Protein AF-A0A9D3UX89-F1 (afdb_monomer_lite)

Sequence (75 aa):
RKKKRRIKKKNRKRRRKRRRAIRRKRRRKEEMDMPTVIPVCYYGNPANLKTSWSNNNPGRRFFQCKKCGSGFQNP

pLDDT: mean 80.53, std 13.45, range [37.91, 96.44]

Radius of gyration: 20.31 Å; chains: 1; bounding box: 43×24×59 Å

Foldseek 3Di:
DVVVVVVVVVVVVVVVVVVVVVVVVVVVVVVVPPPPPQDADPVRHGWDWDADCDPVHHGDIDTHDPVPRPDPPPD

Secondary structure (DSSP, 8-state):
-HHHHHHHHHHHHHHHHHHHHHHHHHHHHHHHTS-S--PBPTTSPBPEEEE---TTSTT-EEEE-TTTSS-----

Structure (mmCIF, N/CA/C/O backbone):
data_AF-A0A9D3UX89-F1
#
_entry.id   AF-A0A9D3UX89-F1
#
loop_
_atom_site.group_PDB
_atom_site.id
_atom_site.type_symbol
_atom_site.label_atom_id
_atom_site.label_alt_id
_atom_site.label_comp_id
_atom_site.label_asym_id
_atom_site.label_entity_id
_atom_site.label_seq_id
_atom_site.pdbx_PDB_ins_code
_atom_site.Cartn_x
_atom_site.Cartn_y
_atom_site.Cartn_z
_atom_site.occupancy
_atom_site.B_iso_or_equiv
_atom_site.auth_seq_id
_atom_site.auth_comp_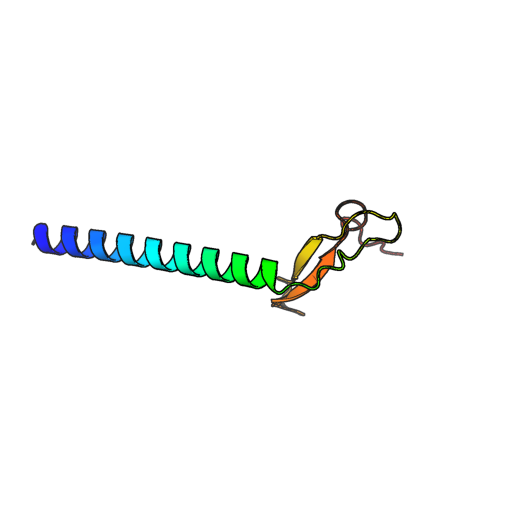id
_atom_site.auth_asym_id
_atom_site.auth_atom_id
_atom_site.pdbx_PDB_model_num
ATOM 1 N N . ARG A 1 1 ? -9.430 6.126 38.588 1.00 68.81 1 ARG A N 1
ATOM 2 C CA . ARG A 1 1 ? -8.333 6.590 37.677 1.00 68.81 1 ARG A CA 1
ATOM 3 C C . ARG A 1 1 ? -7.828 5.539 36.655 1.00 68.81 1 ARG A C 1
ATOM 5 O O . ARG A 1 1 ? -7.682 5.882 35.481 1.00 68.81 1 ARG A O 1
ATOM 12 N N . LYS A 1 2 ? -7.586 4.265 37.023 1.00 82.38 2 LYS A N 1
ATOM 13 C CA . LYS A 1 2 ? -7.021 3.226 36.116 1.00 82.38 2 LYS A CA 1
ATOM 14 C C . LYS A 1 2 ? -7.909 2.867 34.897 1.00 82.38 2 LYS A C 1
ATOM 16 O O . LYS A 1 2 ? -7.393 2.753 33.784 1.00 82.38 2 LYS A O 1
ATOM 21 N N . LYS A 1 3 ? -9.239 2.778 35.067 1.00 85.19 3 LYS A N 1
ATOM 22 C CA . LYS A 1 3 ? -10.216 2.472 33.990 1.00 85.19 3 LYS A CA 1
ATOM 23 C C . LYS A 1 3 ? -10.177 3.500 32.845 1.00 85.19 3 LYS A C 1
ATOM 25 O O . LYS A 1 3 ? -10.002 3.121 31.688 1.00 85.19 3 LYS A O 1
ATOM 30 N N . LYS A 1 4 ? -10.192 4.804 33.167 1.00 85.62 4 LYS A N 1
ATOM 31 C CA . LYS A 1 4 ? -10.055 5.907 32.188 1.00 85.62 4 LYS A CA 1
ATOM 32 C C . LYS A 1 4 ? -8.739 5.816 31.391 1.00 85.62 4 LYS A C 1
ATOM 34 O O . LYS A 1 4 ? -8.744 5.952 30.168 1.00 85.62 4 LYS A O 1
ATOM 39 N N . ARG A 1 5 ? -7.613 5.491 32.050 1.00 86.69 5 ARG A N 1
ATOM 40 C CA . ARG A 1 5 ? -6.311 5.266 31.380 1.00 86.69 5 ARG A CA 1
ATOM 41 C C . ARG A 1 5 ? -6.342 4.068 30.416 1.00 86.69 5 ARG A C 1
ATOM 43 O O . ARG A 1 5 ? -5.821 4.182 29.304 1.00 86.69 5 ARG A O 1
ATOM 50 N N . ARG A 1 6 ? -6.970 2.946 30.798 1.00 88.88 6 ARG A N 1
ATOM 51 C CA . ARG A 1 6 ? -7.152 1.769 29.919 1.00 88.88 6 ARG A CA 1
ATOM 52 C C . ARG A 1 6 ? -7.978 2.113 28.674 1.00 88.88 6 ARG A C 1
ATOM 54 O O . ARG A 1 6 ? -7.552 1.796 27.563 1.00 88.88 6 ARG A O 1
ATOM 61 N N . ILE A 1 7 ? -9.090 2.833 28.838 1.00 91.44 7 ILE A N 1
ATOM 62 C CA . ILE A 1 7 ? -9.948 3.282 27.727 1.00 91.44 7 ILE A CA 1
ATOM 63 C C . ILE A 1 7 ? -9.169 4.201 26.772 1.00 91.44 7 ILE A C 1
ATOM 65 O O . ILE A 1 7 ? -9.137 3.951 25.566 1.00 91.44 7 ILE A O 1
ATOM 69 N N . LYS A 1 8 ? -8.435 5.195 27.297 1.00 92.50 8 LYS A N 1
ATOM 70 C CA . LYS A 1 8 ? -7.595 6.102 26.488 1.00 92.50 8 LYS A CA 1
ATOM 71 C C . LYS A 1 8 ? -6.549 5.337 25.663 1.00 92.50 8 LYS A C 1
ATOM 73 O O . LYS A 1 8 ? -6.389 5.601 24.469 1.00 92.50 8 LYS A O 1
ATOM 78 N N . LYS A 1 9 ? -5.871 4.342 26.257 1.00 94.25 9 LYS A N 1
ATOM 79 C CA . LYS A 1 9 ? -4.917 3.471 25.539 1.00 94.25 9 LYS A CA 1
ATOM 80 C C . LYS A 1 9 ? -5.606 2.641 24.444 1.00 94.25 9 LYS A C 1
ATOM 82 O O . LYS A 1 9 ? -5.080 2.565 23.331 1.00 94.25 9 LYS A O 1
ATOM 87 N N . LYS A 1 10 ? -6.784 2.062 24.718 1.00 94.94 10 LYS A N 1
ATOM 88 C CA . LYS A 1 10 ? -7.574 1.282 23.741 1.00 94.94 10 LYS A CA 1
ATOM 89 C C . LYS A 1 10 ? -7.991 2.148 22.546 1.00 94.94 10 LYS A C 1
ATOM 91 O O . LYS A 1 10 ? -7.770 1.750 21.401 1.00 94.94 10 LYS A O 1
ATOM 96 N N . ASN A 1 11 ? -8.466 3.367 22.797 1.00 95.25 11 ASN A N 1
ATOM 97 C CA . ASN A 1 11 ? -8.849 4.321 21.752 1.00 95.25 11 ASN A CA 1
ATOM 98 C C . ASN A 1 11 ? -7.645 4.763 20.905 1.00 95.25 11 ASN A C 1
ATOM 100 O O . ASN A 1 11 ? -7.725 4.774 19.675 1.00 95.25 11 ASN A O 1
ATOM 104 N N . ARG A 1 12 ? -6.482 5.021 21.527 1.00 94.50 12 ARG A N 1
ATOM 105 C CA . ARG A 1 12 ? -5.238 5.334 20.798 1.00 94.50 12 ARG A CA 1
ATOM 106 C C . ARG A 1 12 ? -4.794 4.174 19.898 1.00 94.50 12 ARG A C 1
ATOM 108 O O . ARG A 1 12 ? -4.412 4.413 18.751 1.00 94.50 12 ARG A O 1
ATOM 115 N N . LYS A 1 13 ? -4.885 2.922 20.373 1.00 96.12 13 LYS A N 1
ATOM 116 C CA . LYS A 1 13 ? -4.601 1.720 19.562 1.00 96.12 13 LYS A CA 1
ATOM 117 C C . LYS A 1 13 ? -5.573 1.592 18.381 1.00 96.12 13 LYS A C 1
ATOM 119 O O . LYS A 1 13 ? -5.114 1.406 17.255 1.00 96.12 13 LYS A O 1
ATOM 124 N N . ARG A 1 14 ? -6.885 1.759 18.602 1.00 95.00 14 ARG A N 1
ATOM 125 C CA . ARG A 1 14 ? -7.907 1.742 17.534 1.00 95.00 14 ARG A CA 1
ATOM 126 C C . ARG A 1 14 ? -7.637 2.810 16.468 1.00 95.00 14 ARG A C 1
ATOM 128 O O . ARG A 1 14 ? -7.578 2.487 15.285 1.00 95.00 14 ARG A O 1
ATOM 135 N N . ARG A 1 15 ? -7.360 4.055 16.876 1.00 95.31 15 ARG A N 1
ATOM 136 C CA . ARG A 1 15 ? -7.035 5.166 15.962 1.00 95.31 15 ARG A CA 1
ATOM 137 C C . ARG A 1 15 ? -5.771 4.890 15.137 1.00 95.31 15 ARG A C 1
ATOM 139 O O . ARG A 1 15 ? -5.759 5.152 13.937 1.00 95.31 15 ARG A O 1
ATOM 146 N N . ARG A 1 16 ? -4.727 4.302 15.742 1.00 95.19 16 ARG A N 1
ATOM 147 C CA . ARG A 1 16 ? -3.516 3.856 15.022 1.00 95.19 16 ARG A CA 1
ATOM 148 C C . ARG A 1 16 ? -3.822 2.757 13.997 1.00 95.19 16 ARG A C 1
ATOM 150 O O . ARG A 1 16 ? -3.362 2.866 12.863 1.00 95.19 16 ARG A O 1
ATOM 157 N N . LYS A 1 17 ? -4.617 1.740 14.360 1.00 96.44 17 LYS A N 1
ATOM 158 C CA . LYS A 1 17 ? -5.040 0.675 13.431 1.00 96.44 17 LYS A CA 1
ATOM 159 C C . LYS A 1 17 ? -5.831 1.242 12.245 1.00 96.44 17 LYS A C 1
ATOM 161 O O . LYS A 1 17 ? -5.484 0.948 11.106 1.00 96.44 17 LYS A O 1
ATOM 166 N N . ARG A 1 18 ? -6.803 2.131 12.497 1.00 95.69 18 ARG A N 1
ATOM 167 C CA . ARG A 1 18 ? -7.596 2.794 11.442 1.00 95.69 18 ARG A CA 1
ATOM 168 C C . ARG A 1 18 ? -6.710 3.587 10.475 1.00 95.69 18 ARG A C 1
ATOM 170 O O . ARG A 1 18 ? -6.839 3.426 9.269 1.00 95.69 18 ARG A O 1
ATOM 177 N N . ARG A 1 19 ? -5.744 4.364 10.985 1.00 95.38 19 ARG A N 1
ATOM 178 C CA . ARG A 1 19 ? -4.771 5.096 10.147 1.00 95.38 19 ARG A CA 1
ATOM 179 C C . ARG A 1 19 ? -3.926 4.167 9.266 1.00 95.38 19 ARG A C 1
ATOM 181 O O . ARG A 1 19 ? -3.720 4.473 8.097 1.00 95.38 19 ARG A O 1
ATOM 188 N N . ARG A 1 20 ? -3.462 3.028 9.799 1.00 95.88 20 ARG A N 1
ATOM 189 C CA . ARG A 1 20 ? -2.720 2.019 9.015 1.00 95.88 20 ARG A CA 1
ATOM 190 C C . ARG A 1 20 ? -3.588 1.398 7.915 1.00 95.88 20 ARG A C 1
ATOM 192 O O . ARG A 1 20 ? -3.114 1.261 6.794 1.00 95.88 20 ARG A O 1
ATOM 199 N N . ALA A 1 21 ? -4.847 1.076 8.214 1.00 95.94 21 ALA A N 1
ATOM 200 C CA . ALA A 1 21 ? -5.788 0.543 7.228 1.00 95.94 21 ALA A CA 1
ATOM 201 C C . ALA A 1 21 ? -6.075 1.550 6.100 1.00 95.94 21 ALA A C 1
ATOM 203 O O . ALA A 1 21 ? -6.035 1.176 4.934 1.00 95.94 21 ALA A O 1
ATOM 204 N N . ILE A 1 22 ? -6.275 2.832 6.434 1.00 95.69 22 ILE A N 1
ATOM 205 C CA . ILE A 1 22 ? -6.462 3.904 5.441 1.00 95.69 22 ILE A CA 1
ATOM 206 C C . ILE A 1 22 ? -5.236 4.023 4.527 1.00 95.69 22 ILE A C 1
ATOM 208 O O . ILE A 1 22 ? -5.397 4.061 3.313 1.00 95.69 22 ILE A O 1
ATOM 212 N N . ARG A 1 23 ? -4.012 4.017 5.081 1.00 92.69 23 ARG A N 1
ATOM 213 C CA . ARG A 1 23 ? -2.776 4.036 4.274 1.00 92.69 23 ARG A CA 1
ATOM 214 C C . ARG A 1 23 ? -2.679 2.837 3.325 1.00 92.69 23 ARG A C 1
ATOM 216 O O . ARG A 1 23 ? -2.331 3.021 2.168 1.00 92.69 23 ARG A O 1
ATOM 223 N N . ARG A 1 24 ? -3.026 1.627 3.787 1.00 92.00 24 ARG A N 1
ATOM 224 C CA . ARG A 1 24 ? -3.055 0.421 2.934 1.00 92.00 24 ARG A CA 1
ATOM 225 C C . ARG A 1 24 ? -4.087 0.531 1.809 1.00 92.00 24 ARG A C 1
ATOM 227 O O . ARG A 1 24 ? -3.762 0.193 0.680 1.00 92.00 24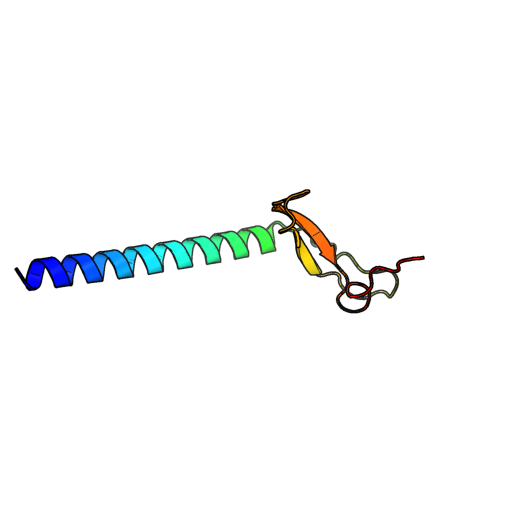 ARG A O 1
ATOM 234 N N . LYS A 1 25 ? -5.297 1.027 2.103 1.00 90.38 25 LYS A N 1
ATOM 235 C CA . LYS A 1 25 ? -6.337 1.259 1.086 1.00 90.38 25 LYS A CA 1
ATOM 236 C C . LYS A 1 25 ? -5.892 2.283 0.038 1.00 90.38 25 LYS A C 1
ATOM 238 O O . LYS A 1 25 ? -6.073 2.030 -1.142 1.00 90.38 25 LYS A O 1
ATOM 243 N N . ARG A 1 26 ? -5.272 3.395 0.459 1.00 85.88 26 ARG A N 1
ATOM 244 C CA . ARG A 1 26 ? -4.712 4.399 -0.465 1.00 85.88 26 ARG A CA 1
ATOM 245 C C . ARG A 1 26 ? -3.633 3.806 -1.368 1.00 85.88 26 ARG A C 1
ATOM 247 O O . ARG A 1 26 ? -3.732 3.963 -2.572 1.00 85.88 26 ARG A O 1
ATOM 254 N N . ARG A 1 27 ? -2.694 3.035 -0.805 1.00 80.88 27 ARG A N 1
ATOM 255 C CA . ARG A 1 27 ? -1.644 2.356 -1.582 1.00 80.88 27 ARG A CA 1
ATOM 256 C C . ARG A 1 27 ? -2.214 1.411 -2.645 1.00 80.88 27 ARG A C 1
ATOM 258 O O . ARG A 1 27 ? -1.742 1.435 -3.766 1.00 80.88 27 ARG A O 1
ATOM 265 N N . ARG A 1 28 ? -3.245 0.623 -2.306 1.00 79.62 28 ARG A N 1
ATOM 266 C CA . ARG A 1 28 ? -3.939 -0.240 -3.281 1.00 79.62 28 ARG A CA 1
ATOM 267 C C . ARG A 1 28 ? -4.669 0.561 -4.359 1.00 79.62 28 ARG A C 1
ATOM 269 O O . ARG A 1 28 ? -4.697 0.140 -5.500 1.00 79.62 28 ARG A O 1
ATOM 276 N N . LYS A 1 29 ? -5.267 1.704 -4.009 1.00 78.50 29 LYS A N 1
ATOM 277 C CA . LYS A 1 29 ? -5.904 2.577 -5.004 1.00 78.50 29 LYS A CA 1
ATOM 278 C C . LYS A 1 29 ? -4.867 3.164 -5.970 1.00 78.50 29 LYS A C 1
ATOM 280 O O . LYS A 1 29 ? -5.094 3.125 -7.165 1.00 78.50 29 LYS A O 1
ATOM 285 N N . GLU A 1 30 ? -3.729 3.632 -5.459 1.00 74.06 30 GLU A N 1
ATOM 286 C CA . GLU A 1 30 ? -2.604 4.116 -6.279 1.00 74.06 30 GLU A CA 1
ATOM 287 C C . GLU A 1 30 ? -1.976 3.020 -7.157 1.00 74.06 30 GLU A C 1
ATOM 289 O O . GLU A 1 30 ? -1.411 3.331 -8.195 1.00 74.06 30 GLU A O 1
ATOM 294 N N . GLU A 1 31 ? -2.044 1.755 -6.737 1.00 71.62 31 GLU A N 1
ATOM 295 C CA . GLU A 1 31 ? -1.594 0.598 -7.522 1.00 71.62 31 GLU A CA 1
ATOM 296 C C . GLU A 1 31 ? -2.524 0.315 -8.708 1.00 71.62 31 GLU A C 1
ATOM 298 O O . GLU A 1 31 ? -2.040 0.059 -9.803 1.00 71.62 31 GLU A O 1
ATOM 303 N N . MET A 1 32 ? -3.842 0.425 -8.512 1.00 70.50 32 MET A N 1
ATOM 304 C CA . MET A 1 32 ? -4.834 0.213 -9.579 1.00 70.50 32 MET A CA 1
ATOM 305 C C . MET A 1 32 ? -4.923 1.388 -10.567 1.00 70.50 32 MET A C 1
ATOM 307 O O . MET A 1 32 ? -5.343 1.191 -11.698 1.00 70.50 32 MET A O 1
ATOM 311 N N . ASP A 1 33 ? -4.560 2.598 -10.135 1.00 67.25 33 ASP A N 1
ATOM 312 C CA . ASP A 1 33 ? -4.603 3.837 -10.933 1.00 67.25 33 ASP A CA 1
ATOM 313 C C . ASP A 1 33 ? -3.258 4.143 -11.631 1.00 67.25 33 ASP A C 1
ATOM 315 O O . ASP A 1 33 ? -3.100 5.160 -12.302 1.00 67.25 33 ASP A O 1
ATOM 319 N N . MET A 1 34 ? -2.242 3.285 -11.455 1.00 66.94 34 MET A N 1
ATOM 320 C CA . MET A 1 34 ? -0.994 3.394 -12.212 1.00 66.94 34 MET A CA 1
ATOM 321 C C . MET A 1 34 ? -1.239 2.898 -13.649 1.00 66.94 34 MET A C 1
ATOM 323 O O . MET A 1 34 ? -1.778 1.801 -13.807 1.00 66.94 34 MET A O 1
ATOM 327 N N . PRO A 1 35 ? -0.808 3.634 -14.696 1.00 58.19 35 PRO A N 1
ATOM 328 C CA . PRO A 1 35 ? -0.889 3.143 -16.066 1.00 58.19 35 PRO A CA 1
ATOM 329 C C . PRO A 1 35 ? -0.217 1.772 -16.166 1.00 58.19 35 PRO A C 1
ATOM 331 O O . PRO A 1 35 ? 0.916 1.582 -15.727 1.00 58.19 35 PRO A O 1
ATOM 334 N N . THR A 1 36 ? -0.942 0.816 -16.745 1.00 61.91 36 THR A N 1
ATOM 335 C CA . THR A 1 36 ? -0.586 -0.611 -16.842 1.00 61.91 36 THR A CA 1
ATOM 336 C C . THR A 1 36 ? 0.684 -0.860 -17.669 1.00 61.91 36 THR A C 1
ATOM 338 O O . THR A 1 36 ? 1.210 -1.971 -17.688 1.00 61.91 36 THR A O 1
ATOM 341 N N . VAL A 1 37 ? 1.207 0.179 -18.327 1.00 71.69 37 VAL A N 1
ATOM 342 C CA . VAL A 1 37 ? 2.513 0.174 -18.986 1.00 71.69 37 VAL A CA 1
ATOM 343 C C . VAL A 1 37 ? 3.591 0.183 -17.907 1.00 71.69 37 VAL A C 1
ATOM 345 O O . VAL A 1 37 ? 3.938 1.226 -17.357 1.00 71.69 37 VAL A O 1
ATOM 348 N N . ILE A 1 38 ? 4.109 -1.002 -17.585 1.00 72.06 38 ILE A N 1
ATOM 349 C CA . ILE A 1 38 ? 5.264 -1.161 -16.702 1.00 72.06 38 ILE A CA 1
ATOM 350 C C . ILE A 1 38 ? 6.462 -0.514 -17.407 1.00 72.06 38 ILE A C 1
ATOM 352 O O . ILE A 1 38 ? 6.907 -1.036 -18.431 1.00 72.06 38 ILE A O 1
ATOM 356 N N . PRO A 1 39 ? 7.010 0.602 -16.900 1.00 76.94 39 PRO A N 1
ATOM 357 C CA . PRO A 1 39 ? 8.178 1.201 -17.518 1.00 76.94 39 PRO A CA 1
ATOM 358 C C . PRO A 1 39 ? 9.349 0.236 -17.375 1.00 76.94 39 PRO A C 1
ATOM 360 O O . PRO A 1 39 ? 9.658 -0.228 -16.275 1.00 76.94 39 PRO A O 1
ATOM 363 N N . VAL A 1 40 ? 9.993 -0.075 -18.491 1.00 80.62 40 VAL A N 1
ATOM 364 C CA . VAL A 1 40 ? 11.190 -0.913 -18.542 1.00 80.62 40 VAL A CA 1
ATOM 365 C C . VAL A 1 40 ? 12.435 -0.037 -18.616 1.00 80.62 40 VAL A C 1
ATOM 367 O O . VAL A 1 40 ? 12.403 1.080 -19.129 1.00 80.62 40 VAL A O 1
ATOM 370 N N . CYS A 1 41 ? 13.542 -0.512 -18.054 1.00 78.88 41 CYS A N 1
ATOM 371 C CA . CYS A 1 41 ? 14.836 0.129 -18.240 1.00 78.88 41 CYS A CA 1
ATOM 372 C C . CYS A 1 41 ? 15.417 -0.203 -19.620 1.00 78.88 41 CYS A C 1
ATOM 374 O O . CYS A 1 41 ? 14.923 -1.089 -20.312 1.00 78.88 41 CYS A O 1
ATOM 376 N N . TYR A 1 42 ? 16.531 0.444 -19.963 1.00 78.69 42 TYR A N 1
ATOM 377 C CA . TYR A 1 42 ? 17.297 0.175 -21.184 1.00 78.69 42 TYR A CA 1
ATOM 378 C C . TYR A 1 42 ? 17.604 -1.320 -21.419 1.00 78.69 42 TYR A C 1
ATOM 380 O O . TYR A 1 42 ? 17.597 -1.791 -22.546 1.00 78.69 42 TYR A O 1
ATOM 388 N N . TYR A 1 43 ? 17.790 -2.096 -20.348 1.00 81.56 43 TYR A N 1
ATOM 389 C CA . TYR A 1 43 ? 18.057 -3.539 -20.396 1.00 81.56 43 TYR A CA 1
ATOM 390 C C . TYR A 1 43 ? 16.786 -4.409 -20.333 1.00 81.56 43 TYR A C 1
ATOM 392 O O . TYR A 1 43 ? 16.860 -5.569 -19.935 1.00 81.56 43 TYR A O 1
ATOM 400 N N . GLY A 1 44 ? 15.601 -3.841 -20.577 1.00 79.88 44 GLY A N 1
ATOM 401 C CA . GLY A 1 44 ? 14.322 -4.562 -20.550 1.00 79.88 44 GLY A CA 1
ATOM 402 C C . GLY A 1 44 ? 13.828 -4.986 -19.159 1.00 79.88 44 GLY A C 1
ATOM 403 O O . GLY A 1 44 ? 12.850 -5.719 -19.051 1.00 79.88 44 GLY A O 1
ATOM 404 N N . ASN A 1 45 ? 14.465 -4.541 -18.068 1.00 82.50 45 ASN A N 1
ATOM 405 C CA . ASN A 1 45 ? 14.027 -4.899 -16.713 1.00 82.50 45 ASN A CA 1
ATOM 406 C C . ASN A 1 45 ? 12.926 -3.943 -16.222 1.00 82.50 45 ASN A C 1
ATOM 408 O O . ASN A 1 45 ? 13.059 -2.733 -16.414 1.00 82.50 45 ASN A O 1
ATOM 412 N N . PRO A 1 46 ? 11.897 -4.426 -15.502 1.00 81.44 46 PRO A N 1
ATOM 413 C CA . PRO A 1 46 ? 10.847 -3.569 -14.962 1.00 81.44 46 PRO A CA 1
ATOM 414 C C . PRO A 1 46 ? 11.410 -2.565 -13.947 1.00 81.44 46 PRO A C 1
ATOM 416 O O . PRO A 1 46 ? 12.119 -2.916 -12.992 1.00 81.44 46 PRO A O 1
ATOM 419 N N . ALA A 1 47 ? 11.087 -1.292 -14.148 1.00 82.81 47 ALA A N 1
ATOM 420 C CA . ALA A 1 47 ? 11.504 -0.207 -13.284 1.00 82.81 47 ALA A CA 1
ATOM 421 C C . ALA A 1 47 ? 10.568 -0.080 -12.074 1.00 82.81 47 ALA A C 1
ATOM 423 O O . ALA A 1 47 ? 9.356 -0.264 -12.151 1.0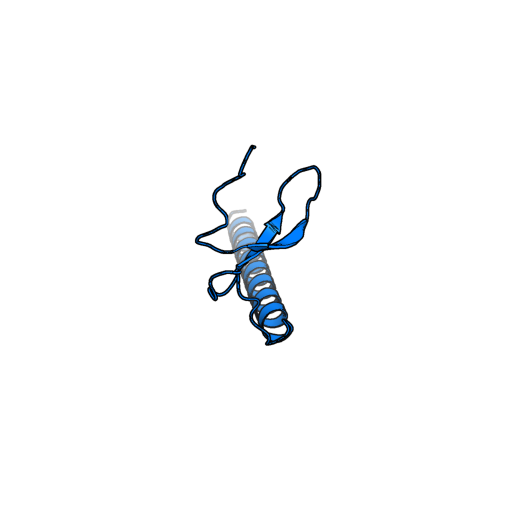0 82.81 47 ALA A O 1
ATOM 424 N N . ASN A 1 48 ? 11.146 0.244 -10.919 1.00 81.94 48 ASN A N 1
ATOM 425 C CA . ASN A 1 48 ? 10.404 0.384 -9.672 1.00 81.94 48 ASN A CA 1
ATOM 426 C C . ASN A 1 48 ? 10.106 1.854 -9.419 1.00 81.94 48 ASN A C 1
ATOM 428 O O . ASN A 1 48 ? 10.993 2.698 -9.526 1.00 81.94 48 ASN A O 1
ATOM 432 N N . LEU A 1 49 ? 8.879 2.150 -9.010 1.00 84.12 49 LEU A N 1
ATOM 433 C CA . LEU A 1 49 ? 8.491 3.500 -8.636 1.00 84.12 49 LEU A CA 1
ATOM 434 C C . LEU A 1 49 ? 9.047 3.851 -7.251 1.00 84.12 49 LEU A C 1
ATOM 436 O O . LEU A 1 49 ? 8.708 3.226 -6.243 1.00 84.12 49 LEU A O 1
ATOM 440 N N . LYS A 1 50 ? 9.915 4.857 -7.209 1.00 84.88 50 LYS A N 1
ATOM 441 C CA . LYS A 1 50 ? 10.556 5.398 -6.008 1.00 84.88 50 LYS A CA 1
ATOM 442 C C . LYS A 1 50 ? 10.066 6.820 -5.762 1.00 84.88 50 LYS A C 1
ATOM 444 O O . LYS A 1 50 ? 9.584 7.493 -6.670 1.00 84.88 50 LYS A O 1
ATOM 449 N N . THR A 1 51 ? 10.208 7.273 -4.523 1.00 8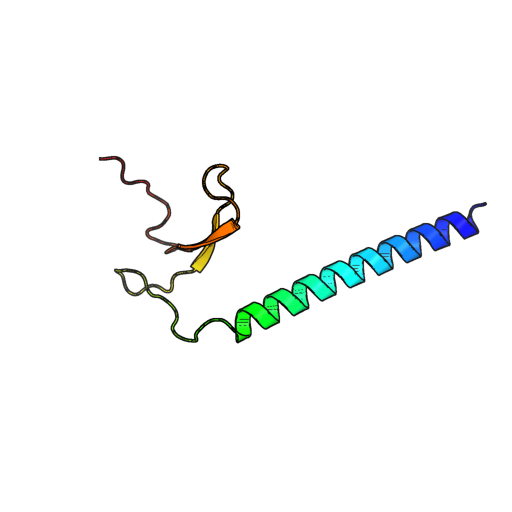7.12 51 THR A N 1
ATOM 450 C CA . THR A 1 51 ? 9.938 8.656 -4.120 1.00 87.12 51 THR A CA 1
ATOM 451 C C . THR A 1 51 ? 11.232 9.261 -3.604 1.00 87.12 51 THR A C 1
ATOM 453 O O . THR A 1 51 ? 11.919 8.635 -2.795 1.00 87.12 51 THR A O 1
ATOM 456 N N . SER A 1 52 ? 11.565 10.454 -4.084 1.00 85.88 52 SER A N 1
ATOM 457 C CA . SER A 1 52 ? 12.720 11.216 -3.626 1.00 85.88 52 SER A CA 1
ATOM 458 C C . SER A 1 52 ? 12.500 11.743 -2.208 1.00 85.88 52 SER A C 1
ATOM 460 O O . SER A 1 52 ? 11.435 12.275 -1.882 1.00 85.88 52 SER A O 1
ATOM 462 N N . TRP A 1 53 ? 13.536 11.601 -1.384 1.00 85.81 53 TRP A N 1
ATOM 463 C CA . TRP A 1 53 ? 13.621 12.148 -0.027 1.00 85.81 53 TRP A CA 1
ATOM 464 C C . TRP A 1 53 ? 14.672 13.258 0.082 1.00 85.81 53 TRP A C 1
ATOM 466 O O . TRP A 1 53 ? 14.952 13.710 1.186 1.00 85.81 53 TRP A O 1
ATOM 476 N N . SER A 1 54 ? 15.285 13.666 -1.036 1.00 82.81 54 SER A N 1
ATOM 477 C CA . SER A 1 54 ? 16.274 14.742 -1.022 1.00 82.81 54 SER A CA 1
ATOM 478 C C . SER A 1 54 ? 15.604 16.085 -0.738 1.00 82.81 54 SER A C 1
ATOM 480 O O . SER A 1 54 ? 14.481 16.336 -1.180 1.00 82.81 54 SER A O 1
ATOM 482 N N . ASN A 1 55 ? 16.318 16.966 -0.037 1.00 86.12 55 ASN A N 1
ATOM 483 C CA . ASN A 1 55 ? 15.831 18.312 0.278 1.00 86.12 55 ASN A CA 1
ATOM 484 C C . ASN A 1 55 ? 15.590 19.155 -0.983 1.00 86.12 55 ASN A C 1
ATOM 486 O O . ASN A 1 55 ? 14.693 19.989 -0.990 1.00 86.12 55 ASN A O 1
ATOM 490 N N . ASN A 1 56 ? 16.338 18.895 -2.060 1.00 86.88 56 ASN A N 1
ATOM 491 C CA . ASN A 1 56 ? 16.208 19.628 -3.321 1.00 86.88 56 ASN A CA 1
ATOM 492 C C . ASN A 1 56 ? 14.980 19.199 -4.135 1.00 86.88 56 ASN A C 1
ATOM 494 O O . ASN A 1 56 ? 14.563 19.921 -5.034 1.00 86.88 56 ASN A O 1
ATOM 498 N N . ASN A 1 57 ? 14.423 18.011 -3.879 1.00 83.75 57 ASN A N 1
ATOM 499 C CA . ASN A 1 57 ? 13.273 17.514 -4.628 1.00 83.75 57 ASN A CA 1
ATOM 500 C C . ASN A 1 57 ? 12.418 16.542 -3.800 1.00 83.75 57 ASN A C 1
ATOM 502 O O . ASN A 1 57 ? 12.332 15.349 -4.128 1.00 83.75 57 ASN A O 1
ATOM 506 N N . PRO A 1 58 ? 11.824 17.008 -2.692 1.00 88.94 58 PRO A N 1
ATOM 507 C CA . PRO A 1 58 ? 11.085 16.144 -1.790 1.00 88.94 58 PRO A CA 1
ATOM 508 C C . PRO A 1 58 ? 9.773 15.694 -2.440 1.00 88.94 58 PRO A C 1
ATOM 510 O O . PRO A 1 58 ? 9.008 16.490 -2.977 1.00 88.94 58 PRO A O 1
ATOM 513 N N . GLY A 1 59 ? 9.482 14.396 -2.379 1.00 87.88 59 GLY A N 1
ATOM 514 C CA . GLY A 1 59 ? 8.190 13.853 -2.805 1.00 87.88 59 GLY A CA 1
ATOM 515 C C . GLY A 1 59 ? 8.048 13.569 -4.303 1.00 87.88 59 GLY A C 1
ATOM 516 O O . GLY A 1 59 ? 7.068 12.924 -4.688 1.00 87.88 59 GLY A O 1
ATOM 517 N N . ARG A 1 60 ? 9.017 13.943 -5.152 1.00 90.44 60 ARG A N 1
ATOM 518 C CA . ARG A 1 60 ? 8.981 13.580 -6.579 1.00 90.44 60 ARG A CA 1
ATOM 519 C C . ARG A 1 60 ? 9.059 12.069 -6.758 1.00 90.44 60 ARG A C 1
ATOM 521 O O . ARG A 1 60 ? 9.917 11.403 -6.175 1.00 90.44 60 ARG A O 1
ATOM 528 N N . ARG A 1 61 ? 8.166 11.531 -7.588 1.00 86.31 61 ARG A N 1
ATOM 529 C CA . ARG A 1 61 ? 8.145 10.113 -7.961 1.00 86.31 61 ARG A CA 1
ATOM 530 C C . ARG A 1 61 ? 8.966 9.900 -9.230 1.00 86.31 61 ARG A C 1
ATOM 532 O O . ARG A 1 61 ? 8.862 10.691 -10.162 1.00 86.31 61 ARG A O 1
ATOM 539 N N . PHE A 1 62 ? 9.778 8.851 -9.259 1.00 83.81 62 PHE A N 1
ATOM 540 C CA . PHE A 1 62 ? 10.592 8.490 -10.419 1.00 83.81 62 PHE A CA 1
ATOM 541 C C . PHE A 1 62 ? 10.723 6.973 -10.539 1.00 83.81 62 PHE A C 1
ATOM 543 O O . PHE A 1 62 ? 10.646 6.252 -9.542 1.00 83.81 62 PHE A O 1
ATOM 550 N N . PHE A 1 63 ? 10.915 6.484 -11.761 1.00 83.56 63 PHE A N 1
ATOM 551 C CA . PHE A 1 63 ? 11.164 5.072 -12.017 1.00 83.56 63 PHE A CA 1
ATOM 552 C C . PHE A 1 63 ? 12.663 4.790 -11.945 1.00 83.56 63 PHE A C 1
ATOM 554 O O . PHE A 1 63 ? 13.461 5.458 -12.593 1.00 83.56 63 PHE A O 1
ATOM 561 N N . GLN A 1 64 ? 13.048 3.803 -11.140 1.00 80.12 64 GLN A N 1
ATOM 562 C CA . GLN A 1 64 ? 14.436 3.395 -10.961 1.00 80.12 64 GLN A CA 1
ATOM 563 C C . GLN A 1 64 ? 14.587 1.911 -11.289 1.00 80.12 64 GLN A C 1
ATOM 565 O O . GLN A 1 64 ? 13.884 1.054 -10.741 1.00 80.12 64 GLN A O 1
ATOM 570 N N . CYS A 1 65 ? 15.538 1.591 -12.163 1.00 80.44 65 CYS A N 1
ATOM 571 C CA . CYS A 1 65 ? 15.957 0.214 -12.383 1.00 80.44 65 CYS A CA 1
ATOM 572 C C . CYS A 1 65 ? 16.714 -0.304 -11.151 1.00 80.44 65 CYS A C 1
ATOM 574 O O . CYS A 1 65 ? 17.608 0.374 -10.650 1.00 80.44 65 CYS A O 1
ATOM 576 N N . LYS A 1 66 ? 16.414 -1.523 -10.685 1.00 72.00 66 LYS A N 1
ATOM 577 C CA . LYS A 1 66 ? 17.171 -2.149 -9.582 1.00 72.00 66 LYS A CA 1
ATOM 578 C C . LYS A 1 66 ? 18.633 -2.420 -9.943 1.00 72.00 66 LYS A C 1
ATOM 580 O O . LYS A 1 66 ? 19.475 -2.327 -9.064 1.00 72.00 66 LYS A O 1
ATOM 585 N N . LYS A 1 67 ? 18.917 -2.756 -11.206 1.00 70.38 67 LYS A N 1
ATOM 586 C CA . LYS A 1 67 ? 20.27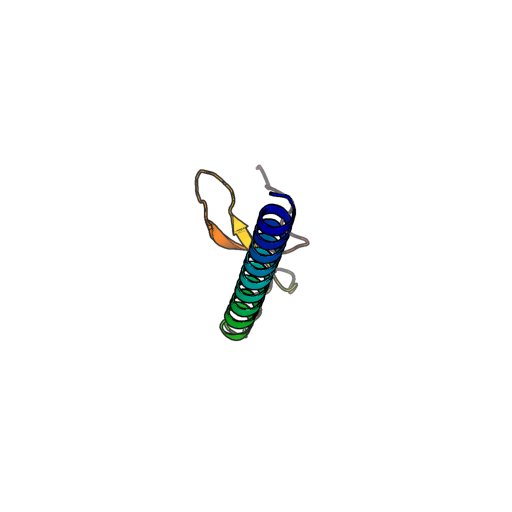3 -3.086 -11.674 1.00 70.38 67 LYS A CA 1
ATOM 587 C C . LYS A 1 67 ? 21.087 -1.854 -12.077 1.00 70.38 67 LYS A C 1
ATOM 589 O O . LYS A 1 67 ? 22.282 -1.821 -11.843 1.00 70.38 67 LYS A O 1
ATOM 594 N N . CYS A 1 68 ? 20.441 -0.837 -12.650 1.00 64.00 68 CYS A N 1
ATOM 595 C CA . CYS A 1 68 ? 21.125 0.357 -13.175 1.00 64.00 68 CYS A CA 1
ATOM 596 C C . CYS A 1 68 ? 21.107 1.545 -12.199 1.00 64.00 68 CYS A C 1
ATOM 598 O O . CYS A 1 68 ? 21.630 2.603 -12.511 1.00 64.00 68 CYS A O 1
ATOM 600 N N . GLY A 1 69 ? 20.437 1.408 -11.050 1.00 58.78 69 GLY A N 1
ATOM 601 C CA . GLY A 1 69 ? 20.121 2.519 -10.151 1.00 58.78 69 GLY A CA 1
ATOM 602 C C . GLY A 1 69 ? 21.081 2.729 -8.980 1.00 58.78 69 GLY A C 1
ATOM 603 O O . GLY A 1 69 ? 20.775 3.566 -8.135 1.00 58.78 69 GLY A O 1
ATOM 604 N N . SER A 1 70 ? 22.180 1.977 -8.883 1.00 57.34 70 SER A N 1
ATOM 605 C CA . SER A 1 70 ? 23.151 2.098 -7.781 1.00 57.34 70 SER A CA 1
ATOM 606 C C . SER A 1 70 ? 24.417 2.883 -8.129 1.00 57.34 70 SER A C 1
ATOM 608 O O . SER A 1 70 ? 25.236 3.093 -7.244 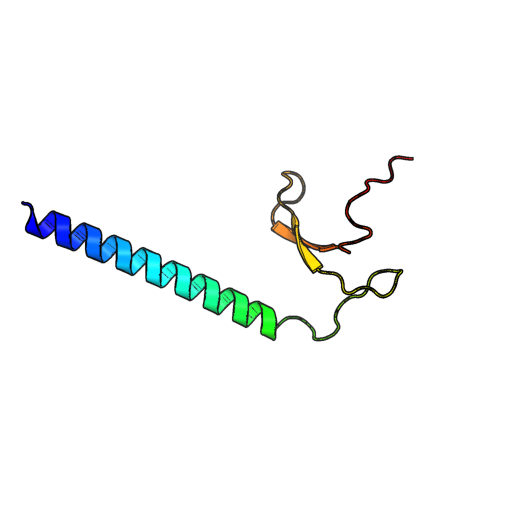1.00 57.34 70 SER A O 1
ATOM 610 N N . GLY A 1 71 ? 24.582 3.334 -9.374 1.00 49.16 71 GLY A N 1
ATOM 611 C CA . GLY A 1 71 ? 25.727 4.141 -9.781 1.00 49.16 71 GLY A CA 1
ATOM 612 C C . GLY A 1 71 ? 25.286 5.539 -10.175 1.00 49.16 71 GLY A C 1
ATOM 613 O O . GLY A 1 71 ? 24.677 5.715 -11.225 1.00 49.16 71 GLY A O 1
ATOM 614 N N . PHE A 1 72 ? 25.641 6.542 -9.373 1.00 47.66 72 PHE A N 1
ATOM 615 C CA . PHE A 1 72 ? 26.124 7.769 -9.993 1.00 47.66 72 PHE A CA 1
ATOM 616 C C . PHE A 1 72 ? 27.296 7.334 -10.881 1.00 47.66 72 PHE A C 1
ATOM 618 O O . PHE A 1 72 ? 28.326 6.916 -10.359 1.00 47.66 72 PHE A O 1
ATOM 625 N N . GLN A 1 73 ? 27.135 7.354 -12.202 1.00 47.22 73 GLN A N 1
ATOM 626 C CA . GLN A 1 73 ? 28.301 7.553 -13.052 1.00 47.22 73 GLN A CA 1
ATOM 627 C C . GLN A 1 73 ? 28.686 9.014 -12.833 1.00 47.22 73 GLN A C 1
ATOM 629 O O . GLN A 1 73 ? 28.119 9.912 -13.452 1.00 47.22 73 GLN A O 1
ATOM 634 N N . ASN A 1 74 ? 29.562 9.253 -11.857 1.00 37.91 74 ASN A N 1
ATOM 635 C CA . ASN A 1 74 ? 30.426 10.415 -11.967 1.00 37.91 74 ASN A CA 1
ATOM 636 C C . ASN A 1 74 ? 31.264 10.198 -13.241 1.00 37.91 74 ASN A C 1
ATOM 638 O O . ASN A 1 74 ? 31.661 9.050 -13.475 1.00 37.91 74 ASN A O 1
ATOM 642 N N . PRO A 1 75 ? 31.458 11.230 -14.076 1.00 49.94 75 PRO A N 1
ATOM 643 C CA . PRO A 1 75 ? 32.450 11.162 -15.142 1.00 49.94 75 PRO A CA 1
ATOM 644 C C . PRO A 1 75 ? 33.843 10.854 -14.580 1.00 49.94 75 PRO A C 1
ATOM 646 O O . PRO A 1 75 ? 34.102 11.213 -13.404 1.00 49.94 75 PRO A O 1
#

Organism: NCBI:txid47602